Protein AF-A0A7K2MVF1-F1 (afdb_monomer_lite)

Foldseek 3Di:
DVVLVVLCPDDLVVLCVVLVLLCVLVVVSVVDRSNRVSNVVSVLVVVLVCLVVDPPHQLLRSLVSLLVVLVSLVSSLVRGPQQADPPDSHGDPVVVVSVVSNVSNVSSVVSNVCVVVVVVD

pLDDT: mean 92.18, std 6.94, range [42.5, 97.0]

Radius of gyration: 15.81 Å; chains: 1; bounding box: 37×38×42 Å

Secondary structure (DSSP, 8-state):
-HHHHHHTT--HHHHHHHHHHHHHH-GGGGGS-HHHHHHHHHHHHHHHHHHHHSTTS-HHHHHHHHHHHHHHHHHHHHHSTTSB-TTSS-B-TTTHHHHTTHHHHHHHHHHHHHHHHHT--

Sequence (121 aa):
LNSGLAKRGADEQTAAMMHGMAKNTYPFLGKLQPTTFLRLLSAGEIALGSALLLPVVPTALAGIGLTAFSAGLVGLYLRTPGMREEGSLRPTQEGTALAKDTWMLGIGVGFVVDGATNRSC

Structure (mmCIF, N/CA/C/O backbone):
data_AF-A0A7K2MVF1-F1
#
_entry.id   AF-A0A7K2MVF1-F1
#
loop_
_atom_site.group_PDB
_atom_site.id
_atom_site.type_symbol
_atom_site.label_atom_id
_atom_site.label_alt_id
_atom_site.label_comp_id
_atom_site.label_asym_id
_atom_site.label_entity_id
_atom_site.label_seq_id
_atom_site.pdbx_PDB_ins_code
_atom_site.Cartn_x
_atom_site.Cartn_y
_atom_site.Cartn_z
_atom_site.occupancy
_atom_site.B_iso_or_equiv
_atom_site.auth_seq_id
_atom_site.auth_comp_id
_atom_site.auth_asym_id
_atom_site.auth_atom_id
_atom_site.pdbx_PDB_model_num
ATOM 1 N N . LEU A 1 1 ? 5.052 -10.283 2.445 1.00 88.44 1 LEU A N 1
ATOM 2 C CA . LEU A 1 1 ? 4.810 -11.713 2.758 1.00 88.44 1 LEU A CA 1
ATOM 3 C C . LEU A 1 1 ? 4.470 -11.968 4.228 1.00 88.44 1 LEU A C 1
ATOM 5 O O . LEU A 1 1 ? 3.321 -12.295 4.489 1.00 88.44 1 LEU A O 1
ATOM 9 N N . ASN A 1 2 ? 5.399 -11.795 5.183 1.00 91.88 2 ASN A N 1
ATOM 10 C CA . ASN A 1 2 ? 5.138 -12.095 6.606 1.00 91.88 2 ASN A CA 1
ATOM 11 C C . ASN A 1 2 ? 3.878 -11.394 7.154 1.00 91.88 2 ASN A C 1
ATOM 13 O O . ASN A 1 2 ? 3.002 -12.041 7.718 1.00 91.88 2 ASN A O 1
ATOM 17 N N . SER A 1 3 ? 3.746 -10.087 6.896 1.00 89.81 3 SER A N 1
ATOM 18 C CA . SER A 1 3 ? 2.573 -9.295 7.302 1.00 89.81 3 SER A CA 1
ATOM 19 C C . SER A 1 3 ? 1.250 -9.871 6.767 1.00 89.81 3 SER A C 1
ATOM 21 O O . SER A 1 3 ? 0.275 -9.981 7.507 1.00 89.81 3 SER A O 1
ATOM 23 N N . GLY A 1 4 ? 1.239 -10.335 5.513 1.00 90.25 4 GLY A N 1
ATOM 24 C CA . GLY A 1 4 ? 0.054 -10.919 4.886 1.00 90.25 4 GLY A CA 1
ATOM 25 C C . GLY A 1 4 ? -0.321 -12.271 5.487 1.00 90.25 4 GLY A C 1
ATOM 26 O O . GLY A 1 4 ? -1.501 -12.530 5.716 1.00 90.25 4 GLY A O 1
ATOM 27 N N . LEU A 1 5 ? 0.671 -13.108 5.811 1.00 93.50 5 LEU A N 1
ATOM 28 C CA . LEU A 1 5 ? 0.450 -14.391 6.486 1.00 93.50 5 LEU A CA 1
ATOM 29 C C . LEU A 1 5 ? -0.131 -14.198 7.890 1.00 93.50 5 LEU A C 1
ATOM 31 O O . LEU A 1 5 ? -1.085 -14.890 8.242 1.00 93.50 5 LEU A O 1
ATOM 35 N N . ALA A 1 6 ? 0.378 -13.222 8.648 1.00 91.56 6 ALA A N 1
ATOM 36 C CA . ALA A 1 6 ? -0.151 -12.880 9.967 1.00 91.56 6 ALA A CA 1
ATOM 37 C C . ALA A 1 6 ? -1.618 -12.408 9.906 1.00 91.56 6 ALA A C 1
ATOM 39 O O . ALA A 1 6 ? -2.412 -12.739 10.780 1.00 91.56 6 ALA A O 1
ATOM 40 N N . LYS A 1 7 ? -2.011 -11.698 8.838 1.00 90.31 7 LYS A N 1
ATOM 41 C CA . LYS A 1 7 ? -3.389 -11.203 8.642 1.00 90.31 7 LYS A CA 1
ATOM 42 C C . LYS A 1 7 ? -4.384 -12.267 8.182 1.00 90.31 7 LYS A C 1
ATOM 44 O O . LYS A 1 7 ? -5.586 -12.028 8.235 1.00 90.31 7 LYS A O 1
ATOM 49 N N . ARG A 1 8 ? -3.924 -13.438 7.730 1.00 86.69 8 ARG A N 1
ATOM 50 C CA . ARG A 1 8 ? -4.796 -14.476 7.153 1.00 86.69 8 ARG A CA 1
ATOM 51 C C . ARG A 1 8 ? -5.774 -15.082 8.169 1.00 86.69 8 ARG A C 1
ATOM 53 O O . ARG A 1 8 ? -6.823 -15.569 7.764 1.00 86.69 8 ARG A O 1
ATOM 60 N N . GLY A 1 9 ? -5.418 -15.070 9.453 1.00 83.44 9 GLY A N 1
ATOM 61 C CA . GLY A 1 9 ? -6.237 -15.578 10.561 1.00 83.44 9 GLY A CA 1
ATOM 62 C C . GLY A 1 9 ? -6.616 -14.510 11.585 1.00 83.44 9 GLY A C 1
ATOM 63 O O . GLY A 1 9 ? -6.904 -14.850 12.726 1.00 83.44 9 GLY A O 1
ATOM 64 N N . ALA A 1 10 ? -6.543 -13.233 11.209 1.00 90.25 10 ALA A N 1
ATOM 65 C CA . ALA A 1 10 ? -6.894 -12.133 12.095 1.00 90.25 10 ALA A CA 1
ATOM 66 C C . ALA A 1 10 ? -8.407 -12.091 12.370 1.00 90.25 10 ALA A C 1
ATOM 68 O O . ALA A 1 10 ? -9.219 -12.483 11.528 1.00 90.25 10 ALA A O 1
ATOM 69 N N . ASP A 1 11 ? -8.764 -11.618 13.560 1.00 92.12 11 ASP A N 1
ATOM 70 C CA . ASP A 1 11 ? -10.138 -11.567 14.046 1.00 92.12 11 ASP A CA 1
ATOM 71 C C . ASP A 1 11 ? -10.950 -10.409 13.437 1.00 92.12 11 ASP A C 1
ATOM 73 O O . ASP A 1 11 ? -10.440 -9.524 12.738 1.00 92.12 11 ASP A O 1
ATOM 77 N N . GLU A 1 12 ? -12.256 -10.413 13.706 1.00 92.19 12 GLU A N 1
ATOM 78 C CA . GLU A 1 12 ? -13.174 -9.384 13.209 1.00 92.19 12 GLU A CA 1
ATOM 79 C C . GLU A 1 12 ? -12.832 -7.988 13.737 1.00 92.19 12 GLU A C 1
ATOM 81 O O . GLU A 1 12 ? -13.006 -7.004 13.017 1.00 92.19 12 GLU A O 1
ATOM 86 N N . GLN A 1 13 ? -12.297 -7.892 14.958 1.00 94.75 13 GLN A N 1
ATOM 87 C CA . GLN A 1 13 ? -11.878 -6.623 15.546 1.00 94.75 13 GLN A CA 1
ATOM 88 C C . GLN A 1 13 ? -10.700 -6.018 14.773 1.00 94.75 13 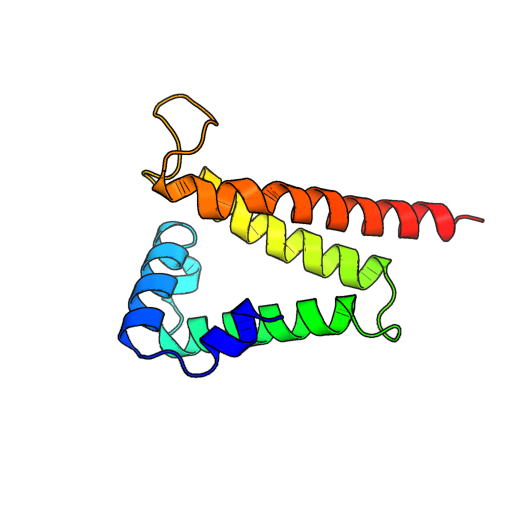GLN A C 1
ATOM 90 O O . GLN A 1 13 ? -10.742 -4.841 14.405 1.00 94.75 13 GLN A O 1
ATOM 95 N N . THR A 1 14 ? -9.678 -6.818 14.462 1.00 93.50 14 THR A N 1
ATOM 96 C CA . THR A 1 14 ? -8.546 -6.391 13.630 1.00 93.50 14 THR A CA 1
ATOM 97 C C . THR A 1 14 ? -9.026 -5.985 12.239 1.00 93.50 14 THR A C 1
ATOM 99 O O . THR A 1 14 ? -8.619 -4.946 11.714 1.00 93.50 14 THR A O 1
ATOM 102 N N . ALA A 1 15 ? -9.946 -6.756 11.652 1.00 95.06 15 ALA A N 1
ATOM 103 C CA . ALA A 1 15 ? -10.538 -6.433 10.359 1.00 95.06 15 ALA A CA 1
ATOM 104 C C . ALA A 1 15 ? -11.286 -5.095 10.379 1.00 95.06 15 ALA A C 1
ATOM 106 O O . ALA A 1 15 ? -11.081 -4.270 9.486 1.00 95.06 15 ALA A O 1
ATOM 107 N N . ALA A 1 16 ? -12.101 -4.847 11.405 1.00 96.12 16 ALA A N 1
ATOM 108 C CA . ALA A 1 16 ? -12.828 -3.595 11.585 1.00 96.12 16 ALA A CA 1
ATOM 109 C C . ALA A 1 16 ? -11.885 -2.401 11.770 1.00 96.12 16 ALA A C 1
ATOM 111 O O . ALA A 1 16 ? -12.090 -1.367 11.134 1.00 96.12 16 ALA A O 1
ATOM 112 N N . MET A 1 17 ? -10.830 -2.551 12.578 1.00 93.50 17 MET A N 1
ATOM 113 C CA . MET A 1 17 ? -9.835 -1.500 12.797 1.00 93.50 17 MET A CA 1
ATOM 114 C C . MET A 1 17 ? -9.113 -1.138 11.492 1.00 93.50 17 MET A C 1
ATOM 116 O O . MET A 1 17 ? -9.096 0.026 11.088 1.00 93.50 17 MET A O 1
ATOM 120 N N . MET A 1 18 ? -8.561 -2.135 10.794 1.00 93.50 18 MET A N 1
ATOM 121 C CA . MET A 1 18 ? -7.808 -1.907 9.558 1.00 93.50 18 MET A CA 1
ATOM 122 C C . MET A 1 18 ? -8.694 -1.359 8.434 1.00 93.50 18 MET A C 1
ATOM 124 O O . MET A 1 18 ? -8.292 -0.442 7.717 1.00 93.50 18 MET A O 1
ATOM 128 N N . HIS A 1 19 ? -9.912 -1.886 8.288 1.00 96.31 19 HIS A N 1
ATOM 129 C CA . HIS A 1 19 ? -10.885 -1.377 7.320 1.00 96.31 19 HIS A CA 1
ATOM 130 C C . HIS A 1 19 ? -11.343 0.040 7.657 1.00 96.31 19 HIS A C 1
ATOM 132 O O . HIS A 1 19 ? -11.466 0.864 6.755 1.00 96.31 19 HIS A O 1
ATOM 138 N N . GLY A 1 20 ? -11.552 0.339 8.942 1.00 94.00 20 GLY A N 1
ATOM 139 C CA . GLY A 1 20 ? -11.916 1.664 9.435 1.00 94.00 20 GLY A CA 1
ATOM 140 C C . GLY A 1 20 ? -10.876 2.717 9.067 1.00 94.00 20 GLY A C 1
ATOM 141 O O . GLY A 1 20 ? -11.218 3.737 8.471 1.00 94.00 20 GLY A O 1
ATOM 142 N N . MET A 1 21 ? -9.601 2.428 9.327 1.00 92.12 21 MET A N 1
ATOM 143 C CA . MET A 1 21 ? -8.498 3.293 8.909 1.00 92.12 21 MET A CA 1
ATOM 144 C C . MET A 1 21 ? -8.474 3.469 7.384 1.00 92.12 21 MET A C 1
ATOM 146 O O . MET A 1 21 ? -8.414 4.591 6.881 1.00 92.12 21 MET A O 1
ATOM 150 N N . ALA A 1 22 ? -8.575 2.368 6.634 1.00 93.56 22 ALA A N 1
ATOM 151 C CA . ALA A 1 22 ? -8.477 2.408 5.182 1.00 93.56 22 ALA A CA 1
ATOM 152 C C . ALA A 1 22 ? -9.634 3.178 4.525 1.00 93.56 22 ALA A C 1
ATOM 154 O O . ALA A 1 22 ? -9.395 3.990 3.631 1.00 93.56 22 ALA A O 1
ATOM 155 N N . LYS A 1 23 ? -10.880 2.967 4.966 1.00 95.81 23 LYS A N 1
ATOM 156 C CA . LYS A 1 23 ? -12.064 3.613 4.379 1.00 95.81 23 LYS A CA 1
ATOM 157 C C . LYS A 1 23 ? -12.158 5.104 4.704 1.00 95.81 23 LYS A C 1
ATOM 159 O O . LYS A 1 23 ? -12.718 5.843 3.903 1.00 95.81 23 LYS A O 1
ATOM 164 N N . ASN A 1 24 ? -11.602 5.547 5.834 1.00 92.31 24 ASN A N 1
ATOM 165 C CA . ASN A 1 24 ? -11.550 6.971 6.175 1.00 92.31 24 ASN A CA 1
ATOM 166 C C . ASN A 1 24 ? -10.731 7.756 5.143 1.00 92.31 24 ASN A C 1
ATOM 168 O O . ASN A 1 24 ? -11.110 8.857 4.757 1.00 92.31 24 ASN A O 1
ATOM 172 N N . THR A 1 25 ? -9.648 7.157 4.647 1.00 92.56 25 THR A N 1
ATOM 173 C CA . THR A 1 25 ? -8.807 7.751 3.600 1.00 92.56 25 THR A CA 1
ATOM 174 C C . THR A 1 25 ? -9.306 7.438 2.188 1.00 92.56 25 THR A C 1
ATOM 176 O O . THR A 1 25 ? -9.197 8.267 1.284 1.00 92.56 25 THR A O 1
ATOM 179 N N . TYR A 1 26 ? -9.874 6.250 1.984 1.00 94.56 26 TYR A N 1
ATOM 180 C CA . TYR A 1 26 ? -10.379 5.771 0.702 1.00 94.56 26 TYR A CA 1
ATOM 181 C C . TYR A 1 26 ? -11.855 5.361 0.824 1.00 94.56 26 TYR A C 1
ATOM 183 O O . TYR A 1 26 ? -12.153 4.170 0.962 1.00 94.56 26 TYR A O 1
ATOM 191 N N . PRO A 1 27 ? -12.808 6.309 0.724 1.00 93.81 27 PRO A N 1
ATOM 192 C CA . PRO A 1 27 ? -14.227 6.058 1.004 1.00 93.81 27 PRO A CA 1
ATOM 193 C C . PRO A 1 27 ? -14.852 4.924 0.187 1.00 93.81 27 PRO A C 1
ATOM 195 O O . PRO A 1 27 ? -15.764 4.242 0.653 1.00 93.81 27 PRO A O 1
ATOM 198 N N . PHE A 1 28 ? -14.335 4.665 -1.018 1.00 95.00 28 PHE A N 1
ATOM 199 C CA . PHE A 1 28 ? 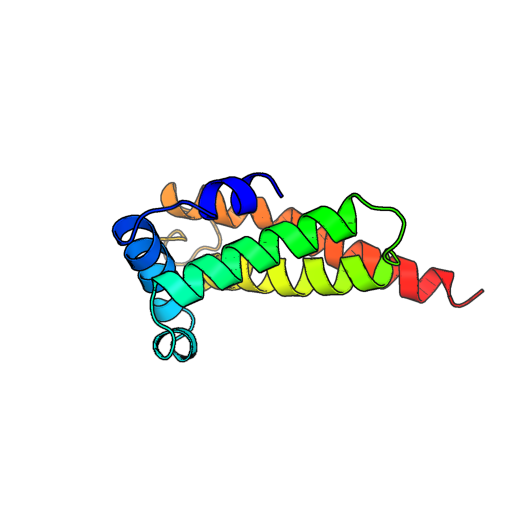-14.802 3.568 -1.866 1.00 95.00 28 PHE A CA 1
ATOM 200 C C . PHE A 1 28 ? -14.617 2.182 -1.223 1.00 95.00 28 PHE A C 1
ATOM 202 O O . PHE A 1 28 ? -15.385 1.270 -1.531 1.00 95.00 28 PHE A O 1
ATOM 209 N N . LEU A 1 29 ? -13.659 2.023 -0.301 1.00 94.44 29 LEU A N 1
ATOM 210 C CA . LEU A 1 29 ? -13.458 0.786 0.456 1.00 94.44 29 LEU A CA 1
ATOM 211 C C . LEU A 1 29 ? -14.597 0.514 1.442 1.00 94.44 29 LEU A C 1
ATOM 213 O O . LEU A 1 29 ? -14.796 -0.636 1.826 1.00 94.44 29 LEU A O 1
ATOM 217 N N . GLY A 1 30 ? -15.390 1.527 1.806 1.00 94.38 30 GLY A N 1
ATOM 218 C CA . GLY A 1 30 ? -16.561 1.374 2.672 1.00 94.38 30 GLY A CA 1
ATOM 219 C C . GLY A 1 30 ? -17.649 0.456 2.102 1.00 94.38 30 GLY A C 1
ATOM 220 O O . GLY A 1 30 ? -18.506 0.004 2.852 1.00 94.38 30 GLY A O 1
ATOM 221 N N . LYS A 1 31 ? -17.595 0.138 0.801 1.00 95.62 31 LYS A N 1
ATOM 222 C CA . LYS A 1 31 ? -18.495 -0.827 0.147 1.00 95.62 31 LYS A CA 1
ATOM 223 C C . LYS A 1 31 ? -18.169 -2.288 0.480 1.00 95.62 31 LYS A C 1
ATOM 225 O O . LYS A 1 31 ? -18.991 -3.164 0.234 1.00 95.62 31 LYS A O 1
ATOM 230 N N . LEU A 1 32 ? -16.969 -2.560 0.990 1.00 95.44 32 LEU A N 1
ATOM 231 C CA . LEU A 1 32 ? -16.528 -3.900 1.364 1.00 95.44 32 LEU A CA 1
ATOM 232 C C . LEU A 1 32 ? -16.831 -4.168 2.837 1.00 95.44 32 LEU A C 1
ATOM 234 O O . LEU A 1 32 ? -16.687 -3.282 3.678 1.00 95.44 32 LEU A O 1
ATOM 238 N N . GLN A 1 33 ? -17.174 -5.415 3.160 1.00 96.19 33 GLN A N 1
ATOM 239 C CA . GLN A 1 33 ? -17.185 -5.862 4.552 1.00 96.19 33 GLN A CA 1
ATOM 240 C C . GLN A 1 33 ? -15.748 -5.863 5.110 1.00 96.19 33 GLN A C 1
ATOM 242 O O . GLN A 1 33 ? -14.826 -6.230 4.371 1.00 96.19 33 GLN A O 1
ATOM 247 N N . PRO A 1 34 ? -15.531 -5.527 6.397 1.00 96.31 34 PRO A N 1
ATOM 248 C CA . PRO A 1 34 ? -14.189 -5.457 6.980 1.00 96.31 34 PRO A CA 1
ATOM 249 C C . PRO A 1 34 ? -13.366 -6.740 6.817 1.00 96.31 34 PRO A C 1
ATOM 251 O O . PRO A 1 34 ? -12.199 -6.692 6.431 1.00 96.31 34 PRO A O 1
ATOM 254 N N . THR A 1 35 ? -13.986 -7.900 7.036 1.00 95.44 35 THR A N 1
ATOM 255 C CA . THR A 1 35 ? -13.354 -9.222 6.883 1.00 95.44 35 THR A CA 1
ATOM 256 C C . THR A 1 35 ? -12.955 -9.503 5.435 1.00 95.44 35 THR A C 1
ATOM 258 O O . THR A 1 35 ? -11.873 -10.026 5.169 1.00 95.44 35 THR A O 1
ATOM 261 N N . THR A 1 36 ? -13.792 -9.093 4.477 1.00 95.81 36 THR A N 1
ATOM 262 C CA . THR A 1 36 ? -13.495 -9.206 3.043 1.00 95.81 36 THR A CA 1
ATOM 263 C C . THR A 1 36 ? -12.327 -8.304 2.659 1.00 95.81 36 THR A C 1
ATOM 265 O O . THR A 1 36 ? -11.407 -8.756 1.979 1.00 95.81 36 THR A O 1
ATOM 268 N N . PHE A 1 37 ? -12.321 -7.055 3.134 1.00 96.38 37 PHE A N 1
ATOM 269 C CA . PHE A 1 37 ? -11.200 -6.139 2.936 1.00 96.38 37 PHE A CA 1
ATOM 270 C C . PHE A 1 37 ? -9.895 -6.725 3.485 1.00 96.38 37 PHE A C 1
ATOM 272 O O . PHE A 1 37 ? -8.903 -6.775 2.760 1.00 96.38 37 PHE A O 1
ATOM 279 N N . LEU A 1 38 ? -9.898 -7.219 4.728 1.00 96.19 38 LEU A N 1
ATOM 280 C CA . LEU A 1 38 ? -8.693 -7.766 5.345 1.00 96.19 38 LEU A CA 1
ATOM 281 C C . LEU A 1 38 ? -8.182 -9.006 4.604 1.00 96.19 38 LEU A C 1
ATOM 283 O O . LEU A 1 38 ? -6.978 -9.147 4.392 1.00 96.19 38 LEU A O 1
ATOM 287 N N . ARG A 1 39 ? -9.091 -9.874 4.144 1.00 95.75 39 ARG A N 1
ATOM 288 C CA . ARG A 1 39 ? -8.740 -11.045 3.336 1.00 95.75 39 ARG A CA 1
ATOM 289 C C . ARG A 1 39 ? -8.101 -10.651 2.004 1.00 95.75 39 ARG A C 1
ATOM 291 O O . ARG A 1 39 ? -7.105 -11.256 1.617 1.00 95.75 39 ARG A O 1
ATOM 298 N N . LEU A 1 40 ? -8.641 -9.638 1.322 1.00 95.75 40 LEU A N 1
ATOM 299 C CA . LEU A 1 40 ? -8.068 -9.116 0.077 1.00 95.75 40 LEU A CA 1
ATOM 300 C C . LEU A 1 40 ? -6.701 -8.465 0.311 1.00 95.75 40 LEU A C 1
ATOM 302 O O . LEU A 1 40 ? -5.773 -8.715 -0.454 1.00 95.75 40 LEU A O 1
ATOM 306 N N . LEU A 1 41 ? -6.553 -7.689 1.388 1.00 95.50 41 LEU A N 1
ATOM 307 C CA . LEU A 1 41 ? -5.280 -7.079 1.768 1.00 95.50 41 LEU A CA 1
ATOM 308 C C . LEU A 1 41 ? -4.216 -8.146 2.066 1.00 95.50 41 LEU A C 1
ATOM 310 O O . LEU A 1 41 ? -3.116 -8.089 1.523 1.00 95.50 41 LEU A O 1
ATOM 314 N N . SER A 1 42 ? -4.564 -9.151 2.874 1.00 96.31 42 SER A N 1
ATOM 315 C CA . SER A 1 42 ? -3.703 -10.299 3.181 1.00 96.31 42 SER A CA 1
ATOM 316 C C . SER A 1 42 ? -3.280 -11.036 1.908 1.00 96.31 42 SER A C 1
ATOM 318 O O . SER A 1 42 ? -2.088 -11.273 1.699 1.00 96.31 42 SER A O 1
ATOM 320 N N . ALA A 1 43 ? -4.231 -11.340 1.019 1.00 96.44 43 ALA A N 1
ATOM 321 C CA . ALA A 1 43 ? -3.948 -11.995 -0.253 1.00 96.44 43 ALA A CA 1
ATOM 322 C C . ALA A 1 43 ? -3.023 -11.151 -1.143 1.00 96.44 43 ALA A C 1
ATOM 324 O O . ALA A 1 43 ? -2.083 -11.696 -1.717 1.00 96.44 43 ALA A O 1
ATOM 325 N N . GLY A 1 44 ? -3.235 -9.834 -1.213 1.00 95.06 44 GLY A N 1
ATOM 326 C CA . GLY A 1 44 ? -2.380 -8.910 -1.960 1.00 95.06 44 GLY A CA 1
ATOM 327 C C . GLY A 1 44 ? -0.945 -8.864 -1.428 1.00 95.06 44 GLY A C 1
ATOM 328 O O . GLY A 1 44 ? 0.002 -8.969 -2.201 1.00 95.06 44 GLY A O 1
ATOM 329 N N . GLU A 1 45 ? -0.765 -8.792 -0.108 1.00 95.75 45 GLU A N 1
ATOM 330 C CA . GLU A 1 45 ? 0.560 -8.792 0.534 1.00 95.75 45 GLU A CA 1
ATOM 331 C C . GLU A 1 45 ? 1.320 -10.115 0.376 1.00 95.75 45 GLU A C 1
ATOM 333 O O . GLU A 1 45 ? 2.560 -10.134 0.349 1.00 95.75 45 GLU A O 1
ATOM 338 N N . ILE A 1 46 ? 0.588 -11.229 0.313 1.00 96.50 46 ILE A N 1
ATOM 339 C CA . ILE A 1 46 ? 1.150 -12.548 0.022 1.00 96.50 46 ILE A CA 1
ATOM 340 C C . ILE A 1 46 ? 1.526 -12.620 -1.452 1.00 96.50 46 ILE A C 1
ATOM 342 O O . ILE A 1 46 ? 2.679 -12.907 -1.744 1.00 96.50 46 ILE A O 1
ATOM 346 N N . ALA A 1 47 ? 0.604 -12.302 -2.362 1.00 95.12 47 ALA A N 1
ATOM 347 C CA . ALA A 1 47 ? 0.837 -12.357 -3.800 1.00 95.12 47 ALA A CA 1
ATOM 348 C C . ALA A 1 47 ? 2.024 -11.481 -4.216 1.00 95.12 47 ALA A C 1
ATOM 350 O O . ALA A 1 47 ? 2.929 -11.963 -4.892 1.00 95.12 47 ALA A O 1
ATOM 351 N N . LEU A 1 48 ? 2.073 -10.231 -3.744 1.00 95.94 48 LEU A N 1
ATOM 352 C CA . LEU A 1 48 ? 3.190 -9.325 -4.004 1.00 95.94 48 LEU A CA 1
ATOM 353 C C . LEU A 1 48 ? 4.496 -9.847 -3.391 1.00 95.94 48 LEU A C 1
ATOM 355 O O . LEU A 1 48 ? 5.533 -9.849 -4.045 1.00 95.94 48 LEU A O 1
ATOM 359 N N . GLY A 1 49 ? 4.448 -10.335 -2.148 1.00 94.62 49 GLY A N 1
ATOM 360 C CA . GLY A 1 49 ? 5.618 -10.915 -1.493 1.00 94.62 49 GLY A CA 1
ATOM 361 C C . GLY A 1 49 ? 6.161 -12.148 -2.220 1.00 94.62 49 GLY A C 1
ATOM 362 O O . GLY A 1 49 ? 7.367 -12.278 -2.383 1.00 94.62 49 GLY A O 1
ATOM 363 N N . SER A 1 50 ? 5.283 -13.033 -2.686 1.00 95.81 50 SER A N 1
ATOM 364 C CA . SER A 1 50 ? 5.648 -14.210 -3.473 1.00 95.81 50 SER A CA 1
ATOM 365 C C . SER A 1 50 ? 6.178 -13.828 -4.852 1.00 95.81 50 SER A C 1
ATOM 367 O O . SER A 1 50 ? 7.166 -14.410 -5.282 1.00 95.81 50 SER A O 1
ATOM 369 N N . ALA A 1 51 ? 5.584 -12.831 -5.514 1.00 94.56 51 ALA A N 1
ATOM 370 C CA . ALA A 1 51 ? 6.056 -12.328 -6.804 1.00 94.56 51 ALA A CA 1
ATOM 371 C C . ALA A 1 51 ? 7.476 -11.746 -6.729 1.00 94.56 51 ALA A C 1
ATOM 373 O O . ALA A 1 51 ? 8.228 -11.864 -7.687 1.00 94.56 51 ALA A O 1
ATOM 374 N N . LEU A 1 52 ? 7.849 -11.145 -5.595 1.00 93.12 52 LEU A N 1
ATOM 375 C CA . LEU A 1 52 ? 9.198 -10.616 -5.371 1.00 93.12 52 LEU A CA 1
ATOM 376 C C . LEU A 1 52 ? 10.221 -11.694 -4.982 1.00 93.12 52 LEU A C 1
ATOM 378 O O . LEU A 1 52 ? 11.412 -11.503 -5.202 1.00 93.12 52 LEU A O 1
ATOM 382 N N . LEU A 1 53 ? 9.782 -12.803 -4.380 1.00 93.88 53 LEU A N 1
ATOM 383 C CA . LEU A 1 53 ? 10.672 -13.884 -3.937 1.00 93.88 53 LEU A CA 1
ATOM 384 C C . LEU A 1 53 ? 10.889 -14.962 -5.000 1.00 93.88 53 LEU A C 1
ATOM 386 O O . LEU A 1 53 ? 11.952 -15.576 -5.044 1.00 93.88 53 LEU A O 1
ATOM 390 N N . LEU A 1 54 ? 9.874 -15.240 -5.816 1.00 93.06 54 LEU A N 1
ATOM 391 C CA . LEU A 1 54 ? 9.937 -16.286 -6.825 1.00 93.06 54 LEU A CA 1
ATOM 392 C C . LEU A 1 54 ? 10.450 -15.703 -8.148 1.00 93.06 54 LEU A C 1
ATOM 394 O O . LEU A 1 54 ? 9.846 -14.764 -8.664 1.00 93.06 54 LEU A O 1
ATOM 398 N N . PRO A 1 55 ? 11.473 -16.305 -8.778 1.00 91.00 55 PRO A N 1
ATOM 399 C CA . PRO A 1 55 ? 12.076 -15.788 -10.010 1.00 91.00 55 PRO A CA 1
ATOM 400 C C . PRO A 1 55 ? 11.211 -16.012 -11.268 1.00 91.00 55 PRO A C 1
ATOM 402 O O . PRO A 1 55 ? 1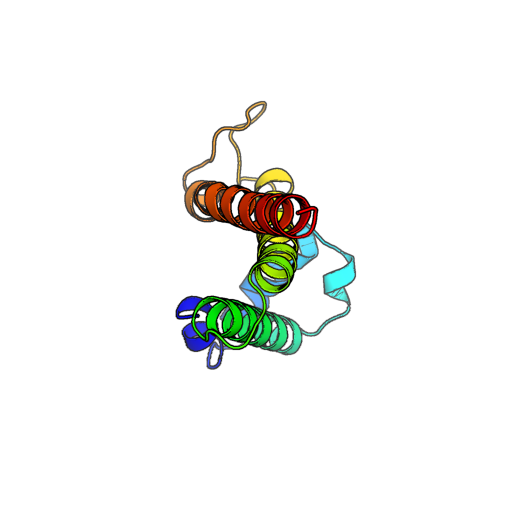1.710 -15.962 -12.386 1.00 91.00 55 PRO A O 1
ATOM 405 N N . VAL A 1 56 ? 9.917 -16.296 -11.104 1.00 94.25 56 VAL A N 1
ATOM 406 C CA . VAL A 1 56 ? 8.974 -16.573 -12.201 1.00 94.25 56 VAL A CA 1
ATOM 407 C C . VAL A 1 56 ? 8.234 -15.324 -12.673 1.00 94.25 56 VAL A C 1
ATOM 409 O O . VAL A 1 56 ? 7.681 -15.319 -13.771 1.00 94.25 56 VAL A O 1
ATOM 412 N N . VAL A 1 57 ? 8.199 -14.267 -11.854 1.00 91.25 57 VAL A N 1
ATOM 413 C CA . VAL A 1 57 ? 7.561 -12.996 -12.209 1.00 91.25 57 VAL A CA 1
ATOM 414 C C . VAL A 1 57 ? 8.635 -12.032 -12.713 1.00 91.25 57 VAL A C 1
ATOM 416 O O . VAL A 1 57 ? 9.601 -11.780 -11.996 1.00 91.25 57 VAL A O 1
ATOM 419 N N . PRO A 1 58 ? 8.485 -11.450 -13.916 1.00 93.19 58 PRO A N 1
ATOM 420 C CA . PRO A 1 58 ? 9.405 -10.430 -14.399 1.00 93.19 58 PRO A CA 1
ATOM 421 C C . PRO A 1 58 ? 9.531 -9.262 -13.414 1.00 93.19 58 PRO A C 1
ATOM 423 O O . PRO A 1 58 ? 8.518 -8.706 -12.982 1.00 93.19 58 PRO A O 1
ATOM 426 N N . THR A 1 59 ? 10.763 -8.836 -13.127 1.00 92.75 59 THR A N 1
ATOM 427 C CA . THR A 1 59 ? 11.066 -7.767 -12.158 1.00 92.75 59 THR A CA 1
ATOM 428 C C . THR A 1 59 ? 10.279 -6.488 -12.427 1.00 92.75 59 THR A C 1
ATOM 430 O O . THR A 1 59 ? 9.730 -5.905 -11.501 1.00 92.75 59 THR A O 1
ATOM 433 N N . ALA A 1 60 ? 10.132 -6.092 -13.696 1.00 92.94 60 ALA A N 1
ATOM 434 C CA . ALA A 1 60 ? 9.344 -4.919 -14.075 1.00 92.94 60 ALA A CA 1
ATOM 435 C C . ALA A 1 60 ? 7.863 -5.040 -13.666 1.00 92.94 60 ALA A C 1
ATOM 437 O O . ALA A 1 60 ? 7.276 -4.084 -13.167 1.00 92.94 60 ALA A O 1
ATOM 438 N N . LEU A 1 61 ? 7.257 -6.224 -13.835 1.00 94.25 61 LEU A N 1
ATOM 439 C CA . LEU A 1 61 ? 5.864 -6.472 -13.447 1.00 94.25 61 LEU A CA 1
ATOM 440 C C . LEU A 1 61 ? 5.703 -6.496 -11.925 1.00 94.25 61 LEU A C 1
ATOM 442 O O . LEU A 1 61 ? 4.769 -5.889 -11.399 1.00 94.25 61 LEU A O 1
ATOM 446 N N . ALA A 1 62 ? 6.630 -7.142 -11.213 1.00 94.94 62 ALA A N 1
ATOM 447 C CA . ALA A 1 62 ? 6.665 -7.094 -9.753 1.00 94.94 62 ALA A CA 1
ATOM 448 C C . ALA A 1 62 ? 6.866 -5.652 -9.245 1.00 94.94 62 ALA A C 1
ATOM 450 O O . ALA A 1 62 ? 6.224 -5.247 -8.277 1.00 94.94 62 ALA A O 1
ATOM 451 N N . GLY A 1 63 ? 7.680 -4.858 -9.951 1.00 95.62 63 GLY A N 1
ATOM 452 C CA . GLY A 1 63 ? 7.895 -3.431 -9.724 1.00 95.62 63 GLY A CA 1
ATOM 453 C C . GLY A 1 63 ? 6.609 -2.618 -9.818 1.00 95.62 63 GLY A C 1
ATOM 454 O O . GLY A 1 63 ? 6.287 -1.901 -8.878 1.00 95.62 63 GLY A O 1
ATOM 455 N N . ILE A 1 64 ? 5.813 -2.794 -10.882 1.00 96.62 64 ILE A N 1
ATOM 456 C CA . ILE A 1 64 ? 4.503 -2.128 -11.025 1.00 96.62 64 ILE A CA 1
ATOM 457 C C . ILE A 1 64 ? 3.595 -2.456 -9.834 1.00 96.62 64 ILE A C 1
ATOM 459 O O . ILE A 1 64 ? 3.000 -1.554 -9.240 1.00 96.62 64 ILE A O 1
ATOM 463 N N . GLY A 1 65 ? 3.503 -3.739 -9.465 1.00 96.06 65 GLY A N 1
ATOM 464 C CA . GLY A 1 65 ? 2.707 -4.177 -8.318 1.00 96.06 65 GLY A CA 1
ATOM 465 C C . GLY A 1 65 ? 3.178 -3.548 -7.005 1.00 96.06 65 GLY A C 1
ATOM 466 O O . GLY A 1 65 ? 2.363 -3.039 -6.233 1.00 96.06 65 GLY A O 1
ATOM 467 N N . LEU A 1 66 ? 4.494 -3.521 -6.778 1.00 96.50 66 LEU A N 1
ATOM 468 C CA . LEU A 1 66 ? 5.108 -2.923 -5.595 1.00 96.50 66 LEU A CA 1
ATOM 469 C C . LEU A 1 66 ? 4.872 -1.411 -5.536 1.00 96.50 66 LEU A C 1
ATOM 471 O O . LEU A 1 66 ? 4.520 -0.896 -4.476 1.00 96.50 66 LEU A O 1
ATOM 475 N N . THR A 1 67 ? 5.001 -0.708 -6.661 1.00 97.00 67 THR A N 1
ATOM 476 C CA . THR A 1 67 ? 4.720 0.728 -6.775 1.00 97.00 67 THR A CA 1
ATOM 477 C C . THR A 1 67 ? 3.264 1.029 -6.460 1.00 97.00 67 THR A C 1
ATOM 479 O O . THR A 1 67 ? 2.993 1.893 -5.630 1.00 97.00 67 THR A O 1
ATOM 482 N N . ALA A 1 68 ? 2.319 0.306 -7.069 1.00 96.19 68 ALA A N 1
ATOM 483 C CA . ALA A 1 68 ? 0.893 0.518 -6.834 1.00 96.19 68 ALA A CA 1
ATOM 484 C C . ALA A 1 68 ? 0.514 0.270 -5.365 1.00 96.19 68 ALA A C 1
ATOM 486 O O . ALA A 1 68 ? -0.173 1.088 -4.750 1.00 96.19 68 ALA A O 1
ATOM 487 N N . PHE A 1 69 ? 1.010 -0.824 -4.779 1.00 95.19 69 PHE A N 1
ATOM 488 C CA . PHE A 1 69 ? 0.779 -1.150 -3.373 1.00 95.19 69 PHE A CA 1
ATOM 489 C C . PHE A 1 69 ? 1.366 -0.084 -2.437 1.00 95.19 69 PHE A C 1
ATOM 491 O O . PHE A 1 69 ? 0.672 0.440 -1.564 1.00 95.19 69 PHE A O 1
ATOM 498 N N . SER A 1 70 ? 2.625 0.299 -2.664 1.00 95.44 70 SER A N 1
ATOM 499 C CA . SER A 1 70 ? 3.328 1.284 -1.835 1.00 95.44 70 SER A CA 1
ATOM 500 C C . SER A 1 70 ? 2.726 2.682 -1.966 1.00 95.44 70 SER A C 1
ATOM 502 O O . SER A 1 70 ? 2.633 3.401 -0.976 1.00 95.44 70 SER A O 1
ATOM 504 N N . ALA A 1 71 ? 2.243 3.062 -3.151 1.00 95.50 71 ALA A N 1
ATOM 505 C CA . ALA A 1 71 ? 1.518 4.315 -3.346 1.00 95.50 71 ALA A CA 1
ATOM 506 C C . ALA A 1 71 ? 0.229 4.362 -2.509 1.00 95.50 71 ALA A C 1
ATOM 508 O O . ALA A 1 71 ? -0.104 5.407 -1.950 1.00 95.50 71 ALA A O 1
ATOM 509 N N . GLY A 1 72 ? -0.466 3.228 -2.359 1.00 94.06 72 GLY A N 1
ATOM 510 C CA . GLY A 1 72 ? -1.614 3.102 -1.460 1.00 94.06 72 GLY A CA 1
ATOM 511 C C . GLY A 1 72 ? -1.257 3.395 0.002 1.00 94.06 72 GLY A C 1
ATOM 512 O O . GLY A 1 72 ? -1.969 4.165 0.654 1.00 94.06 72 GLY A O 1
ATOM 513 N N . LEU A 1 73 ? -0.137 2.840 0.486 1.00 93.56 73 LEU A N 1
ATOM 514 C CA . LEU A 1 73 ? 0.381 3.056 1.846 1.00 93.56 73 LEU A CA 1
ATOM 515 C C . LEU A 1 73 ? 0.852 4.496 2.075 1.00 93.56 73 LEU A C 1
ATOM 517 O O . LEU A 1 73 ? 0.489 5.113 3.073 1.00 93.56 73 LEU A O 1
ATOM 521 N N . VAL A 1 74 ? 1.595 5.065 1.124 1.00 94.75 74 VAL A N 1
ATOM 522 C CA . VAL A 1 74 ? 2.003 6.477 1.173 1.00 94.75 74 VAL A CA 1
ATOM 523 C C . VAL A 1 74 ? 0.771 7.383 1.166 1.00 94.75 74 VAL A C 1
ATOM 525 O O . VAL A 1 74 ? 0.705 8.351 1.918 1.00 94.75 74 VAL A O 1
ATOM 528 N N . GLY A 1 75 ? -0.258 7.051 0.386 1.00 94.06 75 GLY A N 1
ATOM 529 C CA . GLY A 1 75 ? -1.525 7.772 0.421 1.00 94.06 75 GLY A CA 1
ATOM 530 C C . GLY A 1 75 ? -2.225 7.690 1.783 1.00 94.06 75 GLY A C 1
ATOM 531 O O . GLY A 1 75 ? -2.745 8.708 2.238 1.00 94.06 75 GLY A O 1
ATOM 532 N N . LEU A 1 76 ? -2.184 6.537 2.469 1.00 93.56 76 LEU A N 1
ATOM 533 C CA . LEU A 1 76 ? -2.669 6.414 3.853 1.00 93.56 76 LEU A CA 1
ATOM 534 C C . LEU A 1 76 ? -1.891 7.321 4.802 1.00 93.56 76 LEU A C 1
ATOM 536 O O . LEU A 1 76 ? -2.511 8.044 5.576 1.00 93.56 76 LEU A O 1
ATOM 540 N N . TYR A 1 77 ? -0.565 7.338 4.705 1.00 93.88 77 TYR A N 1
ATOM 541 C CA . TYR A 1 77 ? 0.280 8.213 5.515 1.00 93.88 77 TYR A CA 1
ATOM 542 C C . TYR A 1 77 ? -0.036 9.701 5.295 1.00 93.88 77 TYR A C 1
ATOM 544 O O . TYR A 1 77 ? -0.151 10.479 6.239 1.00 93.88 77 TYR A O 1
ATOM 552 N N . LEU A 1 78 ? -0.204 10.110 4.037 1.00 93.31 78 LEU A N 1
ATOM 553 C CA . LEU A 1 78 ? -0.386 11.518 3.696 1.00 93.31 78 LEU A CA 1
ATOM 554 C C . LEU A 1 78 ? -1.792 12.038 4.011 1.00 93.31 78 LEU A C 1
ATOM 556 O O . LEU A 1 78 ? -1.933 13.221 4.327 1.00 93.31 78 LEU A O 1
ATOM 560 N N . ARG A 1 79 ? -2.822 11.194 3.905 1.00 92.31 79 ARG A N 1
ATOM 561 C CA . ARG A 1 79 ? -4.230 11.621 3.963 1.00 92.31 79 ARG A CA 1
ATOM 562 C C . ARG A 1 79 ? -4.943 11.272 5.266 1.00 92.31 79 ARG A C 1
ATOM 564 O O . ARG A 1 79 ? -5.941 11.917 5.568 1.00 92.31 79 ARG A O 1
ATOM 571 N N . THR A 1 80 ? -4.452 10.300 6.034 1.00 90.94 80 THR A N 1
ATOM 572 C CA . THR A 1 80 ? -5.056 9.957 7.329 1.00 90.94 80 THR A CA 1
ATOM 573 C C . THR A 1 80 ? -4.699 11.033 8.367 1.00 90.94 80 THR A C 1
ATOM 575 O O . THR A 1 80 ? -3.510 11.301 8.570 1.00 90.94 80 THR A O 1
ATOM 578 N N . PRO A 1 81 ? -5.685 11.660 9.037 1.00 88.62 81 PRO A N 1
ATOM 579 C CA . PRO A 1 81 ? -5.422 12.606 10.122 1.00 88.62 81 PRO A CA 1
ATOM 580 C C . PRO A 1 81 ? -4.608 11.967 11.255 1.00 88.62 81 PRO A C 1
ATOM 582 O O . PRO A 1 81 ? -4.780 10.788 11.544 1.00 88.62 81 PRO A O 1
ATOM 585 N N . GLY A 1 82 ? -3.721 12.736 11.893 1.00 89.69 82 GLY A N 1
ATOM 586 C CA . GLY A 1 82 ? -2.888 12.258 13.010 1.00 89.69 82 GLY A CA 1
ATOM 587 C C . GLY A 1 82 ? -1.601 11.525 12.609 1.00 89.69 82 GLY A C 1
ATOM 588 O O . GLY A 1 82 ? -0.737 11.314 13.455 1.00 89.69 82 GLY A O 1
ATOM 589 N N . MET A 1 83 ? -1.405 11.206 11.323 1.00 92.94 83 MET A N 1
ATOM 590 C CA . MET A 1 83 ? -0.183 10.536 10.840 1.00 92.94 83 MET A CA 1
ATOM 591 C C . MET A 1 83 ? 1.012 11.478 10.662 1.00 92.94 83 MET A C 1
ATOM 593 O O . MET A 1 83 ? 2.160 11.034 10.634 1.00 92.94 83 MET A O 1
ATOM 597 N N . ARG A 1 84 ? 0.759 12.781 10.527 1.00 95.06 84 ARG A N 1
ATOM 598 C CA . ARG A 1 84 ? 1.783 13.807 10.315 1.00 95.06 84 ARG A CA 1
ATOM 599 C C . ARG A 1 84 ? 1.643 14.924 11.330 1.00 95.06 84 ARG A C 1
ATOM 601 O O . ARG A 1 84 ? 0.529 15.236 11.746 1.00 95.06 84 ARG A O 1
ATOM 608 N N . GLU A 1 85 ? 2.771 15.524 11.690 1.00 92.81 85 GLU A N 1
ATOM 609 C CA . GLU A 1 85 ? 2.786 16.787 12.426 1.00 92.81 85 GLU A CA 1
ATOM 610 C C . GLU A 1 85 ? 2.016 17.861 11.635 1.00 92.81 85 GLU A C 1
ATOM 612 O O . GLU A 1 85 ? 2.090 17.918 10.400 1.00 92.81 85 GLU A O 1
ATOM 617 N N . GLU A 1 86 ? 1.259 18.710 12.333 1.00 88.00 86 GLU A N 1
ATOM 618 C CA . GLU A 1 86 ? 0.460 19.758 11.694 1.00 88.00 86 GLU A CA 1
ATOM 619 C C . GLU A 1 86 ? 1.344 20.699 10.861 1.00 88.00 86 GLU A C 1
ATOM 621 O O . GLU A 1 86 ? 2.404 21.143 11.295 1.00 88.00 86 GLU A O 1
ATOM 626 N N . GLY A 1 87 ? 0.929 20.970 9.620 1.00 88.94 87 GLY A N 1
ATOM 627 C CA . GLY A 1 87 ? 1.694 21.808 8.688 1.00 88.94 87 GLY A CA 1
ATOM 628 C C . GLY A 1 87 ? 2.997 21.188 8.161 1.00 88.94 87 GLY A C 1
ATOM 629 O O . GLY A 1 87 ? 3.750 21.873 7.474 1.00 88.94 87 GLY A O 1
ATOM 630 N N . SER A 1 88 ? 3.272 19.908 8.436 1.00 91.44 88 SER A N 1
ATOM 631 C CA . SER A 1 88 ? 4.542 19.252 8.108 1.00 91.44 88 SER A CA 1
ATOM 632 C C . SER A 1 88 ? 4.353 17.905 7.394 1.00 91.44 88 SER A C 1
ATOM 634 O O . SER A 1 88 ? 3.286 17.283 7.411 1.00 91.44 88 SER A O 1
ATOM 636 N N . LEU A 1 89 ? 5.415 17.441 6.727 1.00 90.19 89 LEU A N 1
ATOM 637 C CA . LEU A 1 89 ? 5.519 16.081 6.180 1.00 90.19 89 LEU A CA 1
ATOM 638 C C . LEU A 1 89 ? 6.158 15.096 7.162 1.00 90.19 89 LEU A C 1
ATOM 640 O O . LEU A 1 89 ? 6.320 13.926 6.818 1.00 90.19 89 LEU A O 1
ATOM 644 N N . ARG A 1 90 ? 6.548 15.556 8.354 1.00 93.19 90 ARG A N 1
ATOM 645 C CA . ARG A 1 90 ? 7.154 14.714 9.385 1.00 93.19 90 ARG A CA 1
ATOM 646 C C . ARG A 1 90 ? 6.122 13.769 9.999 1.00 93.19 90 ARG A C 1
ATOM 648 O O . ARG A 1 90 ? 5.004 14.211 10.275 1.00 93.19 90 ARG A O 1
ATOM 655 N N . PRO A 1 91 ? 6.486 12.496 10.220 1.00 94.81 91 PRO A N 1
ATOM 656 C CA . PRO A 1 91 ? 5.582 11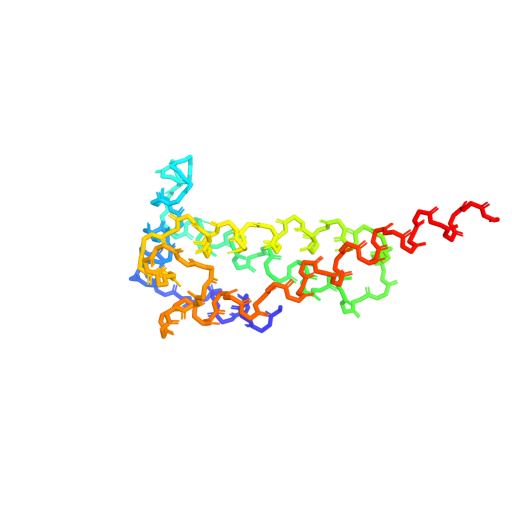.536 10.823 1.00 94.81 91 PRO A CA 1
ATOM 657 C C . PRO A 1 91 ? 5.404 11.819 12.312 1.00 94.81 91 PRO A C 1
ATOM 659 O O . PRO A 1 91 ? 6.352 12.190 13.001 1.00 94.81 91 PRO A O 1
ATOM 662 N N . THR A 1 92 ? 4.202 11.566 12.819 1.00 94.31 92 THR A N 1
ATOM 663 C CA . THR A 1 92 ? 3.987 11.382 14.260 1.00 94.31 92 THR A CA 1
ATOM 664 C C . THR A 1 92 ? 4.496 10.003 14.702 1.00 94.31 92 THR A C 1
ATOM 666 O O . THR A 1 92 ? 4.914 9.175 13.882 1.00 94.31 92 THR A O 1
ATOM 669 N N . GLN A 1 93 ? 4.423 9.706 16.004 1.00 90.12 93 GLN A N 1
ATOM 670 C CA . GLN A 1 93 ? 4.723 8.359 16.511 1.00 90.12 93 GLN A CA 1
ATOM 671 C C . GLN A 1 93 ? 3.842 7.289 15.852 1.00 90.12 93 GLN A C 1
ATOM 673 O O . GLN A 1 93 ? 4.333 6.229 15.471 1.00 90.12 93 GLN A O 1
ATOM 678 N N . GLU A 1 94 ? 2.565 7.599 15.632 1.00 87.69 94 GLU A N 1
ATOM 679 C CA . GLU A 1 94 ? 1.628 6.708 14.946 1.00 87.69 94 GLU A CA 1
ATOM 680 C C . GLU A 1 94 ? 1.962 6.574 13.449 1.00 87.69 94 GLU A C 1
ATOM 682 O O . GLU A 1 94 ? 2.037 5.467 12.913 1.00 87.69 94 GLU A O 1
ATOM 687 N N . GLY A 1 95 ? 2.265 7.691 12.779 1.00 89.31 95 GLY A N 1
ATOM 688 C CA . GLY A 1 95 ? 2.577 7.705 11.347 1.00 89.31 95 GLY A CA 1
ATOM 689 C C . GLY A 1 95 ? 3.922 7.089 10.971 1.00 89.31 95 GLY A C 1
ATOM 690 O O . GLY A 1 95 ? 4.125 6.731 9.810 1.00 89.31 95 GLY A O 1
ATOM 691 N N . THR A 1 96 ? 4.834 6.907 11.928 1.00 92.00 96 THR A N 1
ATOM 692 C CA . THR A 1 96 ? 6.178 6.355 11.682 1.00 92.00 96 THR A CA 1
ATOM 693 C C . THR A 1 96 ? 6.123 4.957 11.057 1.00 92.00 96 THR A C 1
ATOM 695 O O . THR A 1 96 ? 6.935 4.627 10.188 1.00 92.00 96 THR A O 1
ATOM 698 N N . ALA A 1 97 ? 5.133 4.145 11.440 1.00 85.38 97 ALA A N 1
ATOM 699 C CA . ALA A 1 97 ? 4.964 2.799 10.903 1.00 85.38 97 ALA A CA 1
ATOM 700 C C . ALA A 1 97 ? 4.632 2.781 9.402 1.00 85.38 97 ALA A C 1
ATOM 702 O O . ALA A 1 97 ? 5.076 1.863 8.721 1.00 85.38 97 ALA A O 1
ATOM 703 N N . LEU A 1 98 ? 3.903 3.782 8.894 1.00 86.31 98 LEU A N 1
ATOM 704 C CA . LEU A 1 98 ? 3.582 3.917 7.468 1.00 86.31 98 LEU A CA 1
ATOM 705 C C . LEU A 1 98 ? 4.638 4.733 6.714 1.00 86.31 98 LEU A C 1
ATOM 707 O O . LEU A 1 98 ? 4.938 4.445 5.560 1.00 86.31 98 LEU A O 1
ATOM 711 N N . ALA A 1 99 ? 5.235 5.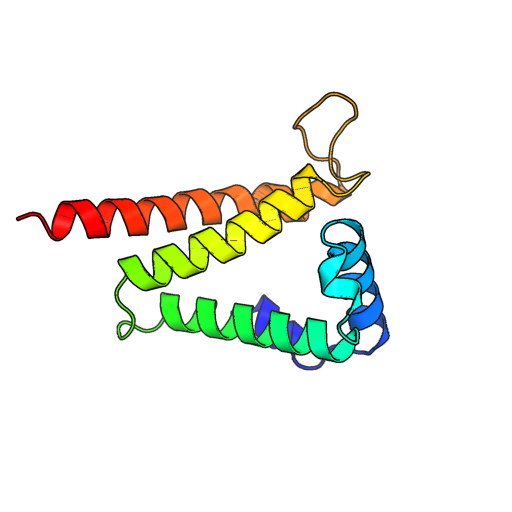738 7.355 1.00 89.31 99 ALA A N 1
ATOM 712 C CA . ALA A 1 99 ? 6.227 6.605 6.724 1.00 89.31 99 ALA A CA 1
ATOM 713 C C . ALA A 1 99 ? 7.465 5.828 6.260 1.00 89.31 99 ALA A C 1
ATOM 715 O O . ALA A 1 99 ? 7.971 6.068 5.160 1.00 89.31 99 ALA A O 1
ATOM 716 N N . LYS A 1 100 ? 7.921 4.857 7.065 1.00 86.69 100 LYS A N 1
ATOM 717 C CA . LYS A 1 100 ? 9.078 4.017 6.724 1.00 86.69 100 LYS A CA 1
ATOM 718 C C . LYS A 1 100 ? 8.877 3.238 5.425 1.00 86.69 100 LYS A C 1
ATOM 720 O O . LYS A 1 100 ? 9.849 2.973 4.734 1.00 86.69 100 LYS A O 1
ATOM 725 N N . ASP A 1 101 ? 7.634 2.932 5.058 1.00 86.50 101 ASP A N 1
ATOM 726 C CA . ASP A 1 101 ? 7.301 2.126 3.883 1.00 86.50 101 ASP A CA 1
ATOM 727 C C . ASP A 1 101 ? 7.474 2.891 2.556 1.00 86.50 101 ASP A C 1
ATOM 729 O O . ASP A 1 101 ? 7.436 2.290 1.483 1.00 86.50 101 ASP A O 1
ATOM 733 N N . THR A 1 102 ? 7.801 4.188 2.607 1.00 88.81 102 THR A N 1
ATOM 734 C CA . THR A 1 102 ? 8.098 5.019 1.425 1.00 88.81 102 THR A CA 1
ATOM 735 C C . THR A 1 102 ? 9.267 4.481 0.589 1.00 88.81 102 THR A C 1
ATOM 737 O O . THR A 1 102 ? 9.257 4.589 -0.635 1.00 88.81 102 THR A O 1
ATOM 740 N N . TRP A 1 103 ? 10.259 3.834 1.205 1.00 91.75 103 TRP A N 1
ATOM 741 C CA . TRP A 1 103 ? 11.359 3.186 0.476 1.00 91.75 103 TRP A CA 1
ATOM 742 C C . TRP A 1 103 ? 10.900 2.083 -0.497 1.00 91.75 103 TRP A C 1
ATOM 744 O O . TRP A 1 103 ? 11.496 1.934 -1.563 1.00 91.75 103 TRP A O 1
ATOM 754 N N . MET A 1 104 ? 9.810 1.361 -0.196 1.00 94.88 104 MET A N 1
ATOM 755 C CA . MET A 1 104 ? 9.262 0.330 -1.085 1.00 94.88 104 MET A CA 1
ATOM 756 C C . MET A 1 104 ? 8.726 0.946 -2.375 1.00 94.88 104 MET A C 1
ATOM 758 O O . MET A 1 104 ? 8.877 0.354 -3.443 1.00 94.88 104 MET A O 1
ATOM 762 N N . LEU A 1 105 ? 8.165 2.160 -2.296 1.00 96.00 105 LEU A N 1
ATOM 763 C CA . LEU A 1 105 ? 7.752 2.913 -3.477 1.00 96.00 105 LEU A CA 1
ATOM 764 C C . LEU A 1 105 ? 8.962 3.233 -4.361 1.00 96.00 105 LEU A C 1
ATOM 766 O O . LEU 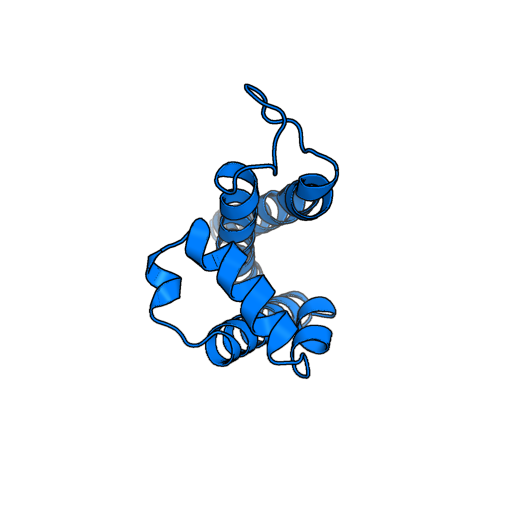A 1 105 ? 8.900 3.024 -5.570 1.00 96.00 105 LEU A O 1
ATOM 770 N N . GLY A 1 106 ? 10.067 3.680 -3.757 1.00 95.50 106 GLY A N 1
ATOM 771 C CA . GLY A 1 106 ? 11.319 3.945 -4.470 1.00 95.50 106 GLY A CA 1
ATOM 772 C C . GLY A 1 106 ? 11.874 2.703 -5.171 1.00 95.50 106 GLY A C 1
ATOM 773 O O . GLY A 1 106 ? 12.198 2.765 -6.354 1.00 95.50 106 GLY A O 1
ATOM 774 N N . ILE A 1 107 ? 11.910 1.561 -4.476 1.00 95.88 107 ILE A N 1
ATOM 775 C CA . ILE A 1 107 ? 12.356 0.277 -5.044 1.00 95.88 107 ILE A CA 1
ATOM 776 C C . ILE A 1 107 ? 11.453 -0.153 -6.205 1.00 95.88 107 ILE A C 1
ATOM 778 O O . ILE A 1 107 ? 11.952 -0.500 -7.273 1.00 95.88 107 ILE A O 1
ATOM 782 N N . GLY A 1 108 ? 10.129 -0.097 -6.023 1.00 95.94 108 GLY A N 1
ATOM 783 C CA . GLY A 1 108 ? 9.169 -0.461 -7.066 1.00 95.94 108 GLY A CA 1
ATOM 784 C C . GLY A 1 108 ? 9.340 0.387 -8.323 1.00 95.94 108 GLY A C 1
ATOM 785 O O . GLY A 1 108 ? 9.453 -0.155 -9.420 1.00 95.94 108 GLY A O 1
ATOM 786 N N . VAL A 1 109 ? 9.449 1.712 -8.164 1.00 96.50 109 VAL A N 1
ATOM 787 C CA . VAL A 1 109 ? 9.707 2.629 -9.284 1.00 96.50 109 VAL A CA 1
ATOM 788 C C . VAL A 1 109 ? 11.044 2.307 -9.949 1.00 96.50 109 VAL A C 1
ATOM 790 O O . VAL A 1 109 ? 11.100 2.241 -11.174 1.00 96.50 109 VAL A O 1
ATOM 793 N N . GLY A 1 110 ? 12.090 2.035 -9.167 1.00 96.00 110 GLY A N 1
ATOM 794 C CA . GLY A 1 110 ? 13.392 1.612 -9.682 1.00 96.00 110 GLY A CA 1
ATOM 795 C C . GLY A 1 110 ? 13.306 0.364 -10.564 1.00 96.00 110 GLY A C 1
ATOM 796 O O . GLY A 1 110 ? 13.846 0.364 -11.663 1.00 96.00 110 GLY A O 1
ATOM 797 N N . PHE A 1 111 ? 12.561 -0.664 -10.144 1.00 95.62 111 PHE A N 1
ATOM 798 C CA . PHE A 1 111 ? 12.341 -1.879 -10.943 1.00 95.62 111 PHE A CA 1
ATOM 799 C C . PHE A 1 111 ? 11.579 -1.622 -12.245 1.00 95.62 111 PHE A C 1
ATOM 801 O O . PHE A 1 111 ? 11.865 -2.254 -13.263 1.00 95.62 111 PHE A O 1
ATOM 808 N N . VAL A 1 112 ? 10.609 -0.704 -12.231 1.00 95.69 112 VAL A N 1
ATOM 809 C CA . VAL A 1 112 ? 9.880 -0.310 -13.445 1.00 95.69 112 VAL A CA 1
ATOM 810 C C . VAL A 1 112 ? 10.802 0.418 -14.417 1.00 95.69 112 VAL A C 1
ATOM 812 O O . VAL A 1 112 ? 10.796 0.103 -15.606 1.00 95.69 112 VAL A O 1
ATOM 815 N N . VAL A 1 113 ? 11.601 1.363 -13.913 1.00 95.88 113 VAL A N 1
ATOM 816 C CA . VAL A 1 113 ? 12.563 2.122 -14.721 1.00 95.88 113 VAL A CA 1
ATOM 817 C C . VAL A 1 113 ? 13.610 1.186 -15.311 1.00 95.88 113 VAL A C 1
ATOM 819 O O . VAL A 1 113 ? 13.753 1.170 -16.528 1.00 95.88 113 VAL A O 1
ATOM 822 N N . ASP A 1 114 ? 14.256 0.352 -14.489 1.00 92.88 114 ASP A N 1
ATOM 823 C CA . ASP A 1 114 ? 15.265 -0.612 -14.940 1.00 92.88 114 ASP A CA 1
ATOM 824 C C . ASP A 1 114 ? 14.724 -1.509 -16.060 1.00 92.88 114 ASP A C 1
ATOM 826 O O . ASP A 1 114 ? 15.339 -1.624 -17.119 1.00 92.88 114 ASP A O 1
ATOM 830 N N . GLY A 1 115 ? 13.517 -2.055 -15.881 1.00 90.25 115 GLY A N 1
ATOM 831 C CA . GLY A 1 115 ? 12.866 -2.884 -16.890 1.00 90.25 115 GLY A CA 1
ATOM 832 C C . GLY A 1 115 ? 12.506 -2.152 -18.188 1.00 90.25 115 GLY A C 1
ATOM 833 O O . GLY A 1 115 ? 12.462 -2.788 -19.241 1.00 90.25 115 GLY A O 1
ATOM 834 N N . ALA A 1 116 ? 12.250 -0.842 -18.144 1.00 90.69 116 ALA A N 1
ATOM 835 C CA . ALA A 1 116 ? 12.022 -0.030 -19.339 1.00 90.69 116 ALA A CA 1
ATOM 836 C C . ALA A 1 116 ? 13.335 0.273 -20.082 1.00 90.69 116 ALA A C 1
ATOM 838 O O . ALA A 1 116 ? 13.388 0.165 -21.308 1.00 90.69 116 ALA A O 1
ATOM 839 N N . THR A 1 117 ? 14.411 0.585 -19.354 1.00 89.75 117 THR A N 1
ATOM 840 C CA . THR A 1 117 ? 15.733 0.837 -19.947 1.00 89.75 117 THR A CA 1
ATOM 841 C C . THR A 1 117 ? 16.405 -0.431 -20.476 1.00 89.75 117 THR A C 1
ATOM 843 O O . THR A 1 117 ? 16.900 -0.413 -21.597 1.00 89.75 117 THR A O 1
ATOM 846 N N . ASN A 1 118 ? 16.358 -1.557 -19.753 1.00 80.94 118 ASN A N 1
ATOM 847 C CA . ASN A 1 118 ? 17.006 -2.813 -20.169 1.00 80.94 118 ASN A CA 1
ATOM 848 C C . ASN A 1 118 ? 16.287 -3.546 -21.312 1.00 80.94 118 ASN A C 1
ATOM 850 O O . ASN A 1 118 ? 16.868 -4.435 -21.922 1.00 80.94 118 ASN A O 1
ATOM 854 N N . ARG A 1 119 ? 15.033 -3.196 -21.625 1.00 63.03 119 ARG A N 1
ATOM 855 C CA . ARG A 1 119 ? 14.327 -3.698 -22.821 1.00 63.03 119 ARG A CA 1
ATOM 856 C C . ARG A 1 119 ? 14.642 -2.910 -24.094 1.00 63.03 119 ARG A C 1
ATOM 858 O O . ARG A 1 119 ? 14.185 -3.304 -25.161 1.00 63.03 119 ARG A O 1
ATOM 865 N N . SER A 1 120 ? 15.355 -1.791 -23.972 1.00 56.41 120 SER A N 1
ATOM 866 C CA . SER A 1 120 ? 15.658 -0.878 -25.079 1.00 56.41 120 SER A CA 1
ATOM 867 C C . SER A 1 120 ? 17.031 -1.137 -25.726 1.00 56.41 120 SER A C 1
ATOM 869 O O . SER A 1 120 ? 17.467 -0.325 -26.539 1.00 56.41 120 SER A O 1
ATOM 871 N N . CYS A 1 121 ? 17.685 -2.255 -25.388 1.00 42.50 121 CYS A N 1
ATOM 872 C CA . CYS A 1 121 ? 18.920 -2.755 -26.001 1.00 42.50 121 CYS A CA 1
ATOM 873 C C . CYS A 1 121 ? 18.698 -4.144 -26.607 1.00 42.50 121 CYS A C 1
ATOM 875 O O . CYS A 1 121 ? 17.971 -4.946 -25.975 1.00 42.50 121 CYS A O 1
#